Protein AF-A0A9Q1GEH2-F1 (afdb_monomer_lite)

Radius of gyration: 33.5 Å; chains: 1; bounding box: 63×40×90 Å

Foldseek 3Di:
DDPPCPPDDPPVVVVVVVVVVVVVVVVVVVVVVVVPDPDDVVNVVVVVVVVVVVVVVVVVVVQVVCCLAANHPCVVDPDDDDPPPRPHPPSVVVVVVVVCVVVVVVVVVVVCVVVVPDD

Sequence (119 aa):
MRCWTIPRLPHAHRSAVKVIRRMQYFVARRKFQQARKPYDVRDVIEQYSQGHLNMMVRIKELQRRLDHSLGKPGMFLPEKGVDKEYYTIGARLIRLEDKVWTEVPKLVCDCDVIMGTDC

Structure (mmCIF, N/CA/C/O backbone):
data_AF-A0A9Q1GEH2-F1
#
_entry.id   AF-A0A9Q1GEH2-F1
#
loop_
_atom_site.group_PDB
_atom_site.id
_atom_site.type_symbol
_atom_site.label_atom_id
_atom_site.label_alt_id
_atom_site.label_comp_id
_atom_site.label_asym_id
_atom_site.label_entity_id
_atom_site.label_seq_id
_atom_site.pdbx_PDB_ins_code
_atom_site.Cartn_x
_atom_site.Cartn_y
_atom_site.Cartn_z
_atom_site.occupancy
_atom_site.B_iso_or_equiv
_atom_site.auth_seq_id
_atom_site.auth_comp_id
_atom_site.auth_asym_id
_atom_site.auth_atom_id
_atom_site.pdbx_PDB_model_num
ATOM 1 N N . MET A 1 1 ? 34.273 -0.614 -10.937 1.00 41.25 1 MET A N 1
ATOM 2 C CA . MET A 1 1 ? 33.380 -1.476 -11.747 1.00 41.25 1 MET A CA 1
ATOM 3 C C . MET A 1 1 ? 33.744 -2.932 -11.480 1.00 41.25 1 MET A C 1
ATOM 5 O O . MET A 1 1 ? 34.771 -3.384 -11.962 1.00 41.25 1 MET A O 1
ATOM 9 N N . ARG A 1 2 ? 32.998 -3.644 -10.620 1.00 46.44 2 ARG A N 1
ATOM 10 C CA . ARG A 1 2 ? 33.356 -5.022 -10.237 1.00 46.44 2 ARG A CA 1
ATOM 11 C C . ARG A 1 2 ? 33.080 -5.980 -11.396 1.00 46.44 2 ARG A C 1
ATOM 13 O O . ARG A 1 2 ? 31.933 -6.147 -11.811 1.00 46.44 2 ARG A O 1
ATOM 20 N N . CYS A 1 3 ? 34.156 -6.565 -11.911 1.00 42.03 3 CYS A N 1
ATOM 21 C CA . CYS A 1 3 ? 34.157 -7.603 -12.926 1.00 42.03 3 CYS A CA 1
ATOM 22 C C . CYS A 1 3 ? 33.414 -8.835 -12.381 1.00 42.03 3 CYS A C 1
ATOM 24 O O . CYS A 1 3 ? 33.932 -9.569 -11.547 1.00 42.03 3 CYS A O 1
ATOM 26 N N . TRP A 1 4 ? 32.166 -9.036 -12.811 1.00 49.47 4 TRP A N 1
ATOM 27 C CA . TRP A 1 4 ? 31.408 -10.270 -12.574 1.00 49.47 4 TRP A CA 1
ATOM 28 C C . TRP A 1 4 ? 31.826 -11.334 -13.597 1.00 49.47 4 TRP A C 1
ATOM 30 O O . TRP A 1 4 ? 31.000 -11.823 -14.368 1.00 49.47 4 TRP A O 1
ATOM 40 N N . THR A 1 5 ? 33.104 -11.691 -13.656 1.00 54.22 5 THR A N 1
ATOM 41 C CA . THR A 1 5 ? 33.514 -12.925 -14.327 1.00 54.22 5 THR A CA 1
ATOM 42 C C . THR A 1 5 ? 33.401 -14.052 -13.314 1.00 54.22 5 THR A C 1
ATOM 44 O O . THR A 1 5 ? 34.369 -14.423 -12.666 1.00 54.22 5 THR A O 1
ATOM 47 N N . ILE A 1 6 ? 32.188 -14.595 -13.149 1.00 63.25 6 ILE A N 1
ATOM 48 C CA . ILE A 1 6 ? 32.027 -15.874 -12.451 1.00 63.25 6 ILE A CA 1
ATOM 49 C C . ILE A 1 6 ? 32.608 -16.948 -13.387 1.00 63.25 6 ILE A C 1
ATOM 51 O O . ILE A 1 6 ? 31.999 -17.210 -14.432 1.00 63.25 6 ILE A O 1
ATOM 55 N N . PRO A 1 7 ? 33.765 -17.567 -13.081 1.00 61.72 7 PRO A N 1
ATOM 56 C CA . PRO A 1 7 ? 34.511 -18.334 -14.082 1.00 61.72 7 PRO A CA 1
ATOM 57 C C . PRO A 1 7 ? 33.871 -19.686 -14.435 1.00 61.72 7 PRO A C 1
ATOM 59 O O . PRO A 1 7 ? 34.320 -20.351 -15.362 1.00 61.72 7 PRO A O 1
ATOM 62 N N . ARG A 1 8 ? 32.822 -20.115 -13.715 1.00 63.56 8 ARG A N 1
ATOM 63 C CA . ARG A 1 8 ? 32.332 -21.506 -13.732 1.00 63.56 8 ARG A CA 1
ATOM 64 C C . ARG A 1 8 ? 30.823 -21.704 -13.943 1.00 63.56 8 ARG A C 1
ATOM 66 O O . ARG A 1 8 ? 30.325 -22.784 -13.655 1.00 63.56 8 ARG A O 1
ATOM 73 N N . LEU A 1 9 ? 30.067 -20.727 -14.459 1.00 66.62 9 LEU A N 1
ATOM 74 C CA . LEU A 1 9 ? 28.656 -20.988 -14.815 1.00 66.62 9 LEU A CA 1
ATOM 75 C C . LEU A 1 9 ? 28.515 -21.580 -16.232 1.00 66.62 9 LEU A C 1
ATOM 77 O O . LEU A 1 9 ? 29.111 -21.031 -17.162 1.00 66.62 9 LEU A O 1
ATOM 81 N N . PRO A 1 10 ? 27.691 -22.628 -16.440 1.00 77.88 10 PRO A N 1
ATOM 82 C CA . PRO A 1 10 ? 27.396 -23.165 -17.770 1.00 77.88 10 PRO A CA 1
ATOM 83 C C . PRO A 1 10 ? 26.845 -22.091 -18.724 1.00 77.88 10 PRO A C 1
ATOM 85 O O . PRO A 1 10 ? 26.224 -21.113 -18.295 1.00 77.88 10 PRO A O 1
ATOM 88 N N . HIS A 1 11 ? 27.063 -22.261 -20.034 1.00 75.94 11 HIS A N 1
ATOM 89 C CA . HIS A 1 11 ? 26.735 -21.250 -21.054 1.00 75.94 11 HIS A CA 1
ATOM 90 C C . HIS A 1 11 ? 25.261 -20.800 -21.005 1.00 75.94 11 HIS A C 1
ATOM 92 O O . HIS A 1 11 ? 24.985 -19.604 -21.111 1.00 75.94 11 HIS A O 1
ATOM 98 N N . ALA A 1 12 ? 24.341 -21.726 -20.719 1.00 79.50 12 ALA A N 1
ATOM 99 C CA . ALA A 1 12 ? 22.917 -21.443 -20.544 1.00 79.50 12 ALA A CA 1
ATOM 100 C C . ALA A 1 12 ? 22.636 -20.437 -19.411 1.00 79.50 12 ALA A C 1
ATOM 102 O O . ALA A 1 12 ? 21.906 -19.465 -19.605 1.00 79.50 12 ALA A O 1
ATOM 103 N N . HIS A 1 13 ? 23.278 -20.594 -18.249 1.00 82.25 13 HIS A N 1
ATOM 104 C CA . HIS A 1 13 ? 23.070 -19.685 -17.120 1.00 82.25 13 HIS A CA 1
ATOM 105 C C . HIS A 1 13 ? 23.656 -18.295 -17.376 1.00 82.25 13 HIS A C 1
ATOM 107 O O . HIS A 1 13 ? 23.065 -17.291 -16.982 1.00 82.25 13 HIS A O 1
ATOM 113 N N . ARG A 1 14 ? 24.788 -18.200 -18.085 1.00 79.19 14 ARG A N 1
ATOM 114 C CA . ARG A 1 14 ? 25.350 -16.898 -18.484 1.00 79.19 14 ARG A CA 1
ATOM 115 C C . ARG A 1 14 ? 24.410 -16.144 -19.425 1.00 79.19 14 ARG A C 1
ATOM 117 O O . ARG A 1 14 ? 24.263 -14.929 -19.288 1.00 79.19 14 ARG A O 1
ATOM 124 N N . SER A 1 15 ? 23.753 -16.850 -20.341 1.00 83.38 15 SER A N 1
ATOM 125 C CA . SER A 1 15 ? 22.733 -16.273 -21.219 1.00 83.38 15 SER A CA 1
ATOM 126 C C . SER A 1 15 ? 21.490 -15.840 -20.439 1.00 83.38 15 SER A C 1
ATOM 128 O O . SER A 1 15 ? 21.043 -14.706 -20.607 1.00 83.38 15 SER A O 1
ATOM 130 N N . ALA A 1 16 ? 21.006 -16.660 -19.503 1.00 88.25 16 ALA A N 1
ATOM 131 C CA . ALA A 1 16 ? 19.883 -16.303 -18.633 1.00 88.25 16 ALA A CA 1
ATOM 132 C C . ALA A 1 16 ? 20.165 -15.032 -17.808 1.00 88.25 16 ALA A C 1
ATOM 134 O O . ALA A 1 16 ? 19.354 -14.107 -17.784 1.00 88.25 16 ALA A O 1
ATOM 135 N N . VAL A 1 17 ? 21.357 -14.916 -17.211 1.00 88.75 17 VAL A N 1
ATOM 136 C CA . VAL A 1 17 ? 21.760 -13.718 -16.451 1.00 88.75 17 VAL A CA 1
ATOM 137 C C . VAL A 1 17 ? 21.805 -12.470 -17.340 1.00 88.75 17 VAL A C 1
ATOM 139 O O . VAL A 1 17 ? 21.379 -11.396 -16.911 1.00 88.75 17 VAL A O 1
ATOM 142 N N . LYS A 1 18 ? 22.272 -12.579 -18.592 1.00 88.44 18 LYS A N 1
ATOM 143 C CA . LYS A 1 18 ? 22.253 -11.458 -19.551 1.00 88.44 18 LYS A CA 1
ATOM 144 C C . LYS A 1 18 ? 20.827 -11.007 -19.873 1.00 88.44 18 LYS A C 1
ATOM 146 O O . LYS A 1 18 ? 20.583 -9.803 -19.950 1.00 88.44 18 LYS A O 1
ATOM 151 N N . VAL A 1 19 ? 19.898 -11.948 -20.034 1.00 92.75 19 VAL A N 1
ATOM 152 C CA . VAL A 1 19 ? 18.482 -11.651 -20.295 1.00 92.75 19 VAL A CA 1
ATOM 153 C C . VAL A 1 19 ? 17.847 -10.950 -19.094 1.00 92.75 19 VAL A C 1
ATOM 155 O O . VAL A 1 19 ? 17.271 -9.878 -19.265 1.00 92.75 19 VAL A O 1
ATOM 158 N N . ILE A 1 20 ? 18.046 -11.468 -17.877 1.00 92.56 20 ILE A N 1
ATOM 159 C CA . ILE A 1 20 ? 17.525 -10.859 -16.641 1.00 92.56 20 ILE A CA 1
ATOM 160 C C . ILE A 1 20 ? 18.061 -9.432 -16.469 1.00 92.56 20 ILE A C 1
ATOM 162 O O . ILE A 1 20 ? 17.293 -8.506 -16.212 1.00 92.56 20 ILE A O 1
ATOM 166 N N . ARG A 1 21 ? 19.364 -9.215 -16.688 1.00 92.19 21 ARG A N 1
ATOM 167 C CA . ARG A 1 21 ? 19.969 -7.875 -16.607 1.00 92.19 21 ARG A CA 1
ATOM 168 C C . ARG A 1 21 ? 19.4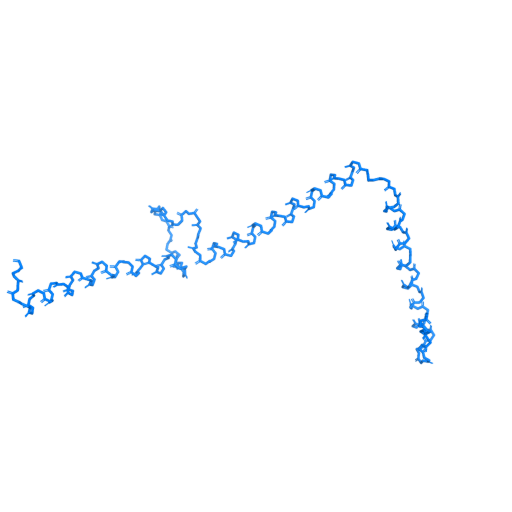19 -6.920 -17.668 1.00 92.19 21 ARG A C 1
ATOM 170 O O . ARG A 1 21 ? 19.186 -5.755 -17.360 1.00 92.19 21 ARG A O 1
ATOM 177 N N . ARG A 1 22 ? 19.169 -7.389 -18.898 1.00 91.25 22 ARG A N 1
ATOM 178 C CA . ARG A 1 22 ? 18.511 -6.580 -19.942 1.00 91.25 22 ARG A CA 1
ATOM 179 C C . ARG A 1 22 ? 17.078 -6.220 -19.554 1.00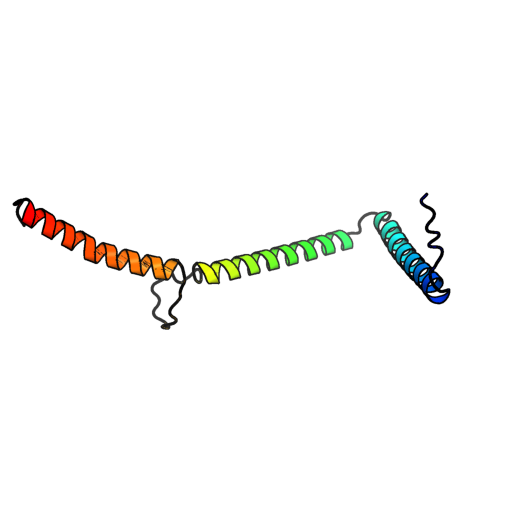 91.25 22 ARG A C 1
ATOM 181 O O . ARG A 1 22 ? 16.698 -5.064 -19.701 1.00 91.25 22 ARG A O 1
ATOM 188 N N . MET A 1 23 ? 16.307 -7.162 -19.014 1.00 93.12 23 MET A N 1
ATOM 189 C CA . MET A 1 23 ? 14.946 -6.904 -18.528 1.00 93.12 23 MET A CA 1
ATOM 190 C C . MET A 1 23 ? 14.943 -5.868 -17.396 1.00 93.12 23 MET A C 1
ATOM 192 O O . MET A 1 23 ? 14.214 -4.881 -17.471 1.00 93.12 23 MET A O 1
ATOM 196 N N . GLN A 1 24 ? 15.819 -6.029 -16.399 1.00 93.31 24 GLN A N 1
ATOM 197 C CA . GLN A 1 24 ? 15.989 -5.064 -15.308 1.00 93.31 24 GLN A CA 1
ATOM 198 C C . GLN A 1 24 ? 16.408 -3.681 -15.824 1.00 93.31 24 GLN A C 1
ATOM 200 O O . GLN A 1 24 ? 15.866 -2.673 -15.374 1.00 93.31 24 GLN A O 1
ATOM 205 N N . TYR A 1 25 ? 17.307 -3.621 -16.811 1.00 93.94 25 TYR A N 1
ATOM 206 C CA . TYR A 1 25 ? 17.694 -2.372 -17.466 1.00 93.94 25 TYR A CA 1
ATOM 207 C C . TYR A 1 25 ? 16.511 -1.698 -18.171 1.00 93.94 25 TYR A C 1
ATOM 209 O O . TYR A 1 25 ? 16.339 -0.490 -18.036 1.00 93.94 25 TYR A O 1
ATOM 217 N N . PHE A 1 26 ? 15.654 -2.444 -18.875 1.00 94.25 26 PHE A N 1
ATOM 218 C CA . PHE A 1 26 ? 14.463 -1.866 -19.504 1.00 94.25 26 PHE A CA 1
ATOM 219 C C . PHE A 1 26 ? 13.448 -1.348 -18.481 1.00 94.25 26 PHE A C 1
ATOM 221 O O . PHE A 1 26 ? 12.871 -0.282 -18.699 1.00 94.25 26 PHE A O 1
ATOM 228 N N . VAL A 1 27 ? 13.262 -2.046 -17.356 1.00 92.75 27 VAL A N 1
ATOM 229 C CA . VAL A 1 27 ? 12.415 -1.571 -16.249 1.00 92.75 27 VAL A CA 1
ATOM 230 C C . VAL A 1 27 ? 12.992 -0.293 -15.644 1.00 92.75 27 VAL A C 1
ATOM 232 O O . VAL A 1 27 ? 12.267 0.689 -15.501 1.00 92.75 27 VAL A O 1
ATOM 235 N N . ALA A 1 28 ? 14.295 -0.266 -15.353 1.00 90.44 28 ALA A N 1
ATOM 236 C CA . ALA A 1 28 ? 14.966 0.927 -14.849 1.00 90.44 28 ALA A CA 1
ATOM 237 C C . ALA A 1 28 ? 14.850 2.085 -15.847 1.00 90.44 28 ALA A C 1
ATOM 239 O O . ALA A 1 28 ? 14.450 3.178 -15.465 1.00 90.44 28 ALA A O 1
ATOM 240 N N . ARG A 1 29 ? 15.095 1.843 -17.141 1.00 91.25 29 ARG A N 1
ATOM 241 C CA . ARG A 1 29 ? 14.972 2.850 -18.204 1.00 91.25 29 ARG A CA 1
ATOM 242 C C . ARG A 1 29 ? 13.562 3.434 -18.285 1.00 91.25 29 ARG A C 1
ATOM 244 O O . ARG A 1 29 ? 13.434 4.647 -18.397 1.00 91.25 29 ARG A O 1
ATOM 251 N N . ARG A 1 30 ? 12.515 2.604 -18.193 1.00 88.38 30 ARG A N 1
ATOM 252 C CA . ARG A 1 30 ? 11.116 3.072 -18.156 1.00 88.38 30 ARG A CA 1
ATOM 253 C C . ARG A 1 30 ? 10.835 3.912 -16.909 1.00 88.38 30 ARG A C 1
ATOM 255 O O . ARG A 1 30 ? 10.274 4.992 -17.044 1.00 88.38 30 ARG A O 1
ATOM 262 N N . LYS A 1 31 ? 11.288 3.473 -15.728 1.00 84.25 31 LYS A N 1
ATOM 263 C CA . LYS A 1 31 ? 11.146 4.228 -14.469 1.00 84.25 31 LYS A CA 1
ATOM 264 C C . LYS A 1 31 ? 11.886 5.570 -14.506 1.00 84.25 31 LYS A C 1
ATOM 266 O O . LYS A 1 31 ? 11.325 6.578 -14.105 1.00 84.25 31 LYS A O 1
ATOM 271 N N . PHE A 1 32 ? 13.099 5.611 -15.060 1.00 85.62 32 PHE A N 1
ATOM 272 C CA . PHE A 1 32 ? 13.853 6.854 -15.261 1.00 85.62 32 PHE A CA 1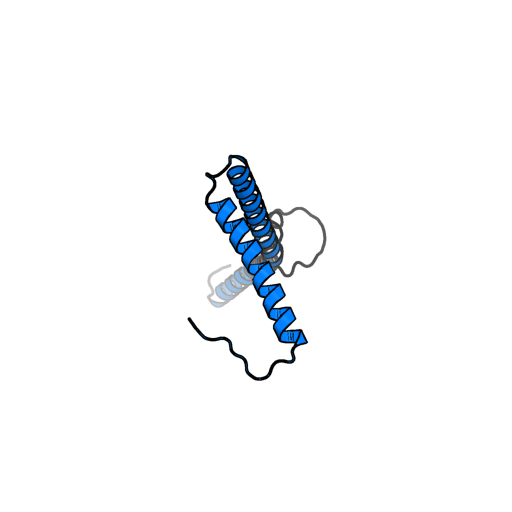
ATOM 273 C C . PHE A 1 32 ? 13.165 7.800 -16.247 1.00 85.62 32 PHE A C 1
ATOM 275 O O . PHE A 1 32 ? 13.162 9.008 -16.040 1.00 85.62 32 PHE A O 1
ATOM 282 N N . GLN A 1 33 ? 12.579 7.272 -17.323 1.00 85.56 33 GLN A N 1
ATOM 283 C CA . GLN A 1 33 ? 11.820 8.083 -18.275 1.00 85.56 33 GLN A CA 1
ATOM 284 C C . GLN A 1 33 ? 10.521 8.624 -17.670 1.00 85.56 33 GLN A C 1
ATOM 286 O O . GLN A 1 33 ? 10.164 9.757 -17.969 1.00 85.56 33 GLN A O 1
ATOM 291 N N . GLN A 1 34 ? 9.836 7.847 -16.826 1.00 80.88 34 GLN A N 1
ATOM 292 C CA . GLN A 1 34 ? 8.657 8.302 -16.083 1.00 80.88 34 GLN A CA 1
ATOM 293 C C . GLN A 1 34 ? 9.030 9.379 -15.058 1.00 80.88 34 GLN A C 1
ATOM 295 O O . GLN A 1 34 ? 8.425 10.438 -15.067 1.00 80.88 34 GLN A O 1
ATOM 300 N N . ALA A 1 35 ? 10.102 9.181 -14.285 1.00 77.56 35 ALA A N 1
ATOM 301 C CA . ALA A 1 35 ? 10.575 10.154 -13.294 1.00 77.56 35 ALA A CA 1
ATOM 302 C C . ALA A 1 35 ? 11.122 11.465 -13.896 1.00 77.56 35 ALA A C 1
ATOM 304 O O . ALA A 1 35 ? 11.248 12.460 -13.192 1.00 77.56 35 ALA A O 1
ATOM 305 N N . ARG A 1 36 ? 11.490 11.474 -15.185 1.00 77.94 36 ARG A N 1
ATOM 306 C CA . ARG A 1 36 ? 11.920 12.688 -15.903 1.00 77.94 36 ARG A CA 1
ATOM 307 C C . ARG A 1 36 ? 10.760 13.520 -16.442 1.00 77.94 36 ARG A C 1
ATOM 309 O O . ARG A 1 36 ? 10.989 14.666 -16.822 1.00 77.94 36 ARG A O 1
ATOM 316 N N . LYS A 1 37 ? 9.560 12.947 -16.557 1.00 77.56 37 LYS A N 1
ATOM 317 C CA . LYS A 1 37 ? 8.370 13.700 -16.958 1.00 77.56 37 LYS A CA 1
ATOM 318 C C . LYS A 1 37 ? 7.866 14.481 -15.736 1.00 77.56 37 LYS A C 1
ATOM 320 O O . LYS A 1 37 ? 7.932 13.939 -14.634 1.00 77.56 37 LYS A O 1
ATOM 325 N N . PRO A 1 38 ? 7.411 15.737 -15.895 1.00 78.25 38 PRO A N 1
ATOM 326 C CA . PRO A 1 38 ? 6.749 16.442 -14.802 1.00 78.25 38 PRO A CA 1
ATOM 327 C C . PRO A 1 38 ? 5.534 15.624 -14.341 1.00 78.25 38 PRO A C 1
ATOM 329 O O . PRO A 1 38 ? 4.859 15.035 -15.187 1.00 78.25 38 PRO A O 1
ATOM 332 N N . TYR A 1 39 ? 5.304 15.567 -13.025 1.00 73.31 39 TYR A N 1
ATOM 333 C CA . TYR A 1 39 ? 4.198 14.817 -12.422 1.00 73.31 39 TYR A CA 1
ATOM 334 C C . TYR A 1 39 ? 2.874 15.180 -13.104 1.00 73.31 39 TYR A C 1
ATOM 336 O O . TYR A 1 39 ? 2.507 16.355 -13.159 1.00 73.31 39 TYR A O 1
ATOM 344 N N . ASP A 1 40 ? 2.177 14.176 -13.633 1.00 79.75 40 ASP A N 1
ATOM 345 C CA . ASP A 1 40 ? 0.841 14.348 -14.197 1.00 79.75 40 ASP A CA 1
ATOM 346 C C . ASP A 1 40 ? -0.181 14.376 -13.044 1.00 79.75 40 ASP A C 1
ATOM 348 O O . ASP A 1 40 ? 0.015 13.746 -12.001 1.00 79.7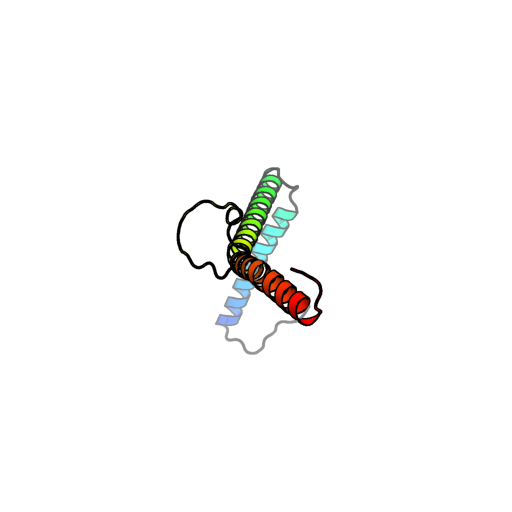5 40 ASP A O 1
ATOM 352 N N . VAL A 1 41 ? -1.315 15.059 -13.222 1.00 73.75 41 VAL A N 1
ATOM 353 C CA . VAL A 1 41 ? -2.446 15.037 -12.270 1.00 73.75 41 VAL A CA 1
ATOM 354 C C . VAL A 1 41 ? -2.864 13.590 -11.970 1.00 73.75 41 VAL A C 1
ATOM 356 O O . VAL A 1 41 ? -3.289 13.264 -10.862 1.00 73.75 41 VAL A O 1
ATOM 359 N N . ARG A 1 42 ? -2.664 12.693 -12.939 1.00 81.38 42 ARG A N 1
ATOM 360 C CA . ARG A 1 42 ? -2.848 11.249 -12.791 1.00 81.38 42 ARG A CA 1
ATOM 361 C C . ARG A 1 42 ? -1.939 10.617 -11.730 1.00 81.38 42 ARG A C 1
ATOM 363 O O . ARG A 1 42 ? -2.436 9.811 -10.950 1.00 81.38 42 ARG A O 1
ATOM 370 N N . ASP A 1 43 ? -0.667 11.005 -11.657 1.00 82.06 43 ASP A N 1
ATOM 371 C CA . ASP A 1 43 ? 0.287 10.486 -10.665 1.00 82.06 43 ASP A CA 1
ATOM 372 C C . ASP A 1 43 ? -0.106 10.934 -9.247 1.00 82.06 43 ASP A C 1
ATOM 374 O O . ASP A 1 43 ? -0.032 10.158 -8.294 1.00 82.06 43 ASP A O 1
ATOM 378 N N . VAL A 1 44 ? -0.603 12.171 -9.119 1.00 83.12 44 VAL A N 1
ATOM 379 C CA . VAL A 1 44 ? -1.100 12.736 -7.852 1.00 83.12 44 VAL A CA 1
ATOM 380 C C . VAL A 1 44 ? -2.345 11.992 -7.364 1.00 83.12 44 VAL A C 1
ATOM 382 O O . VAL A 1 44 ? -2.430 11.616 -6.192 1.00 83.12 44 VAL A O 1
ATOM 385 N N . ILE A 1 45 ? -3.302 11.738 -8.262 1.00 81.69 45 ILE A N 1
ATOM 386 C CA . ILE A 1 45 ? -4.522 10.984 -7.940 1.00 81.69 45 ILE A CA 1
ATOM 387 C C . ILE A 1 45 ? -4.173 9.539 -7.562 1.00 81.69 45 ILE A C 1
ATOM 389 O O . ILE A 1 45 ? -4.686 9.010 -6.573 1.00 81.69 45 ILE A O 1
ATOM 393 N N . GLU A 1 46 ? -3.275 8.901 -8.311 1.00 83.94 46 GLU A N 1
ATOM 394 C CA . GLU A 1 46 ? -2.882 7.517 -8.068 1.00 83.94 46 GLU A CA 1
ATOM 395 C C . GLU A 1 46 ? -2.150 7.367 -6.723 1.00 83.94 46 GLU A C 1
ATOM 397 O O . GLU A 1 46 ? -2.499 6.489 -5.929 1.00 83.94 46 GLU A O 1
ATOM 402 N N . GLN A 1 47 ? -1.234 8.282 -6.394 1.00 85.50 47 GLN A N 1
ATOM 403 C CA . GLN A 1 47 ? -0.533 8.306 -5.109 1.00 85.50 47 GLN A CA 1
ATOM 404 C C . GLN A 1 47 ? -1.492 8.483 -3.924 1.00 85.50 47 GLN A C 1
ATOM 406 O O . GLN A 1 47 ? -1.368 7.783 -2.913 1.00 85.50 47 GLN A O 1
ATOM 411 N N . TYR A 1 48 ? -2.471 9.383 -4.045 1.00 84.44 48 TYR A N 1
ATOM 412 C CA . TYR A 1 48 ? -3.481 9.579 -3.007 1.0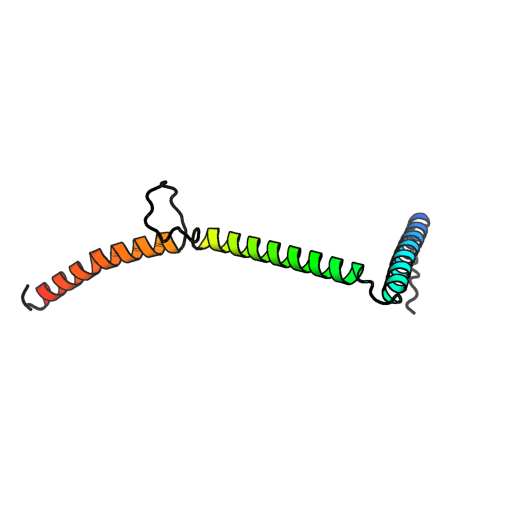0 84.44 48 TYR A CA 1
ATOM 413 C C . TYR A 1 48 ? -4.352 8.329 -2.825 1.00 84.44 48 TYR A C 1
ATOM 415 O O . TYR A 1 48 ? -4.572 7.889 -1.695 1.00 84.44 48 TYR A O 1
ATOM 423 N N . SER A 1 49 ? -4.789 7.701 -3.924 1.00 81.56 49 SER A N 1
ATOM 424 C CA . SER A 1 49 ? -5.628 6.495 -3.874 1.00 81.56 49 SER A CA 1
ATOM 425 C C . SER A 1 49 ? -4.925 5.313 -3.185 1.00 81.56 49 SER A C 1
ATOM 427 O O . SER A 1 49 ? -5.519 4.636 -2.342 1.00 81.56 49 SER A O 1
ATOM 429 N N . GLN A 1 50 ? -3.630 5.117 -3.460 1.00 82.62 50 GLN A N 1
ATOM 430 C CA . GLN A 1 50 ? -2.802 4.094 -2.818 1.00 82.62 50 GLN A CA 1
ATOM 431 C C . GLN A 1 50 ? -2.556 4.406 -1.336 1.00 82.62 50 GLN A C 1
ATOM 433 O O . GLN A 1 50 ? -2.662 3.516 -0.488 1.00 82.62 50 GLN A O 1
ATOM 438 N N . GLY A 1 51 ? -2.274 5.671 -1.004 1.00 91.00 51 GLY A N 1
ATOM 439 C CA . GLY A 1 51 ? -2.101 6.118 0.378 1.00 91.00 51 GLY A CA 1
ATOM 440 C C . GLY A 1 51 ? -3.359 5.902 1.219 1.00 91.00 51 GLY A C 1
ATOM 441 O O . GLY A 1 51 ? -3.280 5.357 2.322 1.00 91.00 51 GLY A O 1
ATOM 442 N N . HIS A 1 52 ? -4.526 6.246 0.674 1.00 91.25 52 HIS A N 1
ATOM 443 C CA . HIS A 1 52 ? -5.815 6.055 1.332 1.00 91.25 52 HIS A CA 1
ATOM 444 C C . HIS A 1 52 ? -6.116 4.571 1.597 1.00 91.25 52 HIS A C 1
ATOM 446 O O . HIS A 1 52 ? -6.453 4.199 2.722 1.00 91.25 52 HIS A O 1
ATOM 452 N N . LEU A 1 53 ? -5.925 3.699 0.598 1.00 88.94 53 LEU A N 1
ATOM 453 C CA . LEU A 1 53 ? -6.105 2.251 0.759 1.00 88.94 53 LEU A CA 1
ATOM 454 C C . LEU A 1 53 ? -5.165 1.665 1.822 1.00 88.94 53 LEU A C 1
ATOM 456 O O . LEU A 1 53 ? -5.609 0.904 2.682 1.00 88.94 53 LEU A O 1
ATOM 460 N N . ASN A 1 54 ? -3.886 2.050 1.812 1.00 90.25 54 ASN A N 1
ATOM 461 C CA . ASN A 1 54 ? -2.912 1.594 2.805 1.00 90.25 54 ASN A CA 1
ATOM 462 C C . ASN A 1 54 ? -3.301 2.027 4.227 1.00 90.25 54 ASN A C 1
ATOM 464 O O . ASN A 1 54 ? -3.236 1.229 5.163 1.00 90.25 54 ASN A O 1
ATOM 468 N N . MET A 1 55 ? -3.755 3.273 4.396 1.00 85.62 55 MET A N 1
ATOM 469 C CA . MET A 1 55 ? -4.261 3.744 5.686 1.00 85.62 55 MET A CA 1
ATOM 470 C C . MET A 1 55 ? -5.495 2.954 6.132 1.00 85.62 55 MET A C 1
ATOM 472 O O . MET A 1 55 ? -5.539 2.501 7.273 1.00 85.62 55 MET A O 1
ATOM 476 N N . MET A 1 56 ? -6.451 2.694 5.238 1.00 89.69 56 MET A N 1
ATOM 477 C CA . MET A 1 56 ? -7.660 1.934 5.566 1.00 89.69 56 MET A CA 1
ATOM 478 C C . MET A 1 56 ? -7.361 0.487 5.990 1.00 89.69 56 MET A C 1
ATOM 480 O O . MET A 1 56 ? -7.954 -0.006 6.948 1.00 89.69 56 MET A O 1
ATOM 484 N N . VAL A 1 57 ? -6.429 -0.200 5.321 1.00 89.19 57 VAL A N 1
ATOM 485 C CA . VAL A 1 57 ? -6.017 -1.567 5.698 1.00 89.19 57 VAL A CA 1
ATOM 486 C C . VAL A 1 57 ? -5.344 -1.580 7.069 1.00 89.19 57 VAL A C 1
ATOM 488 O O . VAL A 1 57 ? -5.659 -2.433 7.898 1.00 89.19 57 VAL A O 1
ATOM 491 N N . ARG A 1 58 ? -4.467 -0.608 7.346 1.00 87.31 58 ARG A N 1
ATOM 492 C CA . ARG A 1 58 ? -3.830 -0.465 8.663 1.00 87.31 58 ARG A CA 1
ATOM 493 C C . ARG A 1 58 ? -4.854 -0.205 9.766 1.00 87.31 58 ARG A C 1
ATOM 495 O O . ARG A 1 58 ? -4.759 -0.825 10.820 1.00 87.31 58 ARG A O 1
ATOM 502 N N . ILE A 1 59 ? -5.847 0.651 9.514 1.00 87.06 59 ILE A N 1
ATOM 503 C CA . ILE A 1 59 ? -6.949 0.914 10.451 1.00 87.06 59 ILE A CA 1
ATOM 504 C C . ILE A 1 59 ? -7.752 -0.367 10.710 1.00 87.06 59 ILE A C 1
ATOM 506 O O . ILE A 1 59 ? -7.981 -0.706 11.866 1.00 87.06 59 ILE A O 1
ATOM 510 N N . LYS A 1 60 ? -8.115 -1.133 9.672 1.00 87.69 60 LYS A N 1
ATOM 511 C CA . LYS A 1 60 ? -8.848 -2.403 9.835 1.00 87.69 60 LYS A CA 1
ATOM 512 C C . LYS A 1 60 ? -8.055 -3.457 10.608 1.00 87.69 60 LYS A C 1
ATOM 514 O O . LYS A 1 60 ? -8.636 -4.178 11.411 1.00 87.69 60 LYS A O 1
ATOM 519 N N . GLU A 1 61 ? -6.745 -3.547 10.399 1.00 87.69 61 GLU A N 1
ATOM 520 C CA . GLU A 1 61 ? -5.902 -4.483 11.152 1.00 87.69 61 GLU A CA 1
ATOM 521 C C . GLU A 1 61 ? -5.771 -4.076 12.626 1.00 87.69 61 GLU A C 1
ATOM 523 O O . GLU A 1 61 ? -5.830 -4.934 13.507 1.00 87.69 61 GLU A O 1
ATOM 528 N N . LEU A 1 62 ? -5.642 -2.777 12.912 1.00 83.62 62 LEU A N 1
ATOM 529 C CA . LEU A 1 62 ? -5.666 -2.269 14.286 1.00 83.62 62 LEU A CA 1
ATOM 530 C C . LEU A 1 62 ? -7.018 -2.534 14.953 1.00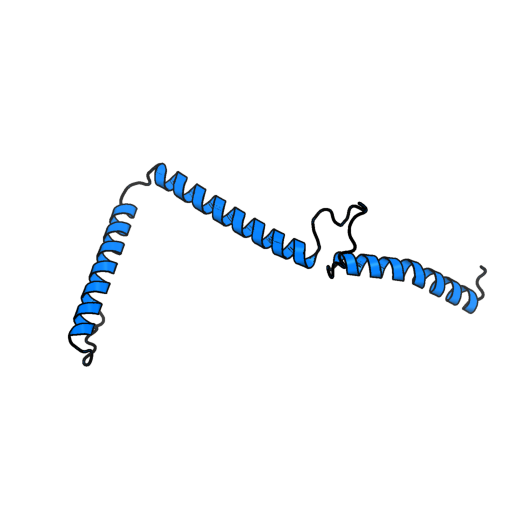 83.62 62 LEU A C 1
ATOM 532 O O . LEU A 1 62 ? -7.039 -3.055 16.066 1.00 83.62 62 LEU A O 1
ATOM 536 N N . GLN A 1 63 ? -8.124 -2.270 14.252 1.00 81.06 63 GLN A N 1
ATOM 537 C CA . GLN A 1 63 ? -9.477 -2.581 14.714 1.00 81.06 63 GLN A CA 1
ATOM 538 C C . GLN A 1 63 ? -9.615 -4.075 15.038 1.00 81.06 63 GLN A C 1
ATOM 540 O O . GLN A 1 63 ? -10.037 -4.429 16.129 1.00 81.06 63 GLN A O 1
ATOM 545 N N . ARG A 1 64 ? -9.158 -4.963 14.144 1.00 78.94 64 ARG A N 1
ATOM 546 C CA . ARG A 1 64 ? -9.209 -6.420 14.338 1.00 78.94 64 ARG A CA 1
ATOM 547 C C . ARG A 1 64 ? -8.415 -6.877 15.565 1.00 78.94 64 ARG A C 1
ATOM 549 O O . ARG A 1 64 ? -8.858 -7.768 16.287 1.00 78.94 64 ARG A O 1
ATOM 556 N N . ARG A 1 65 ? -7.228 -6.305 15.796 1.00 78.69 65 ARG A N 1
ATOM 557 C CA . ARG A 1 65 ? -6.414 -6.601 16.990 1.00 78.69 65 ARG A CA 1
ATOM 558 C C . ARG A 1 65 ? -7.100 -6.112 18.262 1.00 78.69 65 ARG A C 1
ATOM 560 O O . ARG A 1 65 ? -7.138 -6.846 19.244 1.00 78.69 65 ARG A O 1
ATOM 567 N N . LEU A 1 66 ? -7.673 -4.912 18.224 1.00 73.88 66 LEU A N 1
ATOM 568 C CA . LEU A 1 66 ? -8.422 -4.329 19.333 1.00 73.88 66 LEU A CA 1
ATOM 569 C C . LEU A 1 66 ? -9.665 -5.165 19.673 1.00 73.88 66 LEU A C 1
ATOM 571 O O . LEU A 1 66 ? -9.850 -5.530 20.830 1.00 73.88 66 LEU A O 1
ATOM 575 N N . ASP A 1 67 ? -10.458 -5.538 18.667 1.00 70.25 67 ASP A N 1
ATOM 576 C CA . ASP A 1 67 ? -11.666 -6.355 18.820 1.00 70.25 67 ASP A CA 1
ATOM 577 C C . ASP A 1 67 ? -11.350 -7.720 19.446 1.00 70.25 67 ASP A C 1
ATOM 579 O O . ASP A 1 67 ? -12.145 -8.257 20.216 1.00 70.25 67 ASP A O 1
ATOM 583 N N . HIS A 1 68 ? -10.175 -8.279 19.144 1.00 69.75 68 HIS A N 1
ATOM 584 C CA . HIS A 1 68 ? -9.721 -9.537 19.727 1.00 69.75 68 HIS A CA 1
ATOM 585 C C . HIS A 1 68 ? -9.269 -9.391 21.190 1.00 69.75 68 HIS A C 1
ATOM 587 O O . HIS A 1 68 ? -9.547 -10.269 22.003 1.00 69.75 68 HIS A O 1
ATOM 593 N N . SER A 1 69 ? -8.582 -8.300 21.541 1.00 66.88 69 SER A N 1
ATOM 594 C CA . SER A 1 69 ? -8.024 -8.102 22.887 1.00 66.88 69 SER A CA 1
ATOM 595 C C . SER A 1 69 ? -9.012 -7.493 23.887 1.00 66.88 69 SER A C 1
ATOM 597 O O . SER A 1 69 ? -9.047 -7.901 25.050 1.00 66.88 69 SER A O 1
ATOM 599 N N . LEU A 1 70 ? -9.812 -6.518 23.455 1.00 62.94 70 LEU A N 1
ATOM 600 C CA . LEU A 1 70 ? -10.707 -5.735 24.312 1.00 62.94 70 LEU A CA 1
ATOM 601 C C . LEU A 1 70 ? -12.187 -6.096 24.118 1.00 62.94 70 LEU A C 1
ATOM 603 O O . LEU A 1 70 ? -12.973 -5.928 25.047 1.00 62.94 70 LEU A O 1
ATOM 607 N N . GLY A 1 71 ? -12.556 -6.677 22.972 1.00 62.00 71 GLY A N 1
ATOM 608 C CA . GLY A 1 71 ? -13.952 -6.844 22.561 1.00 62.00 71 GLY A CA 1
ATOM 609 C C . GLY A 1 71 ? -14.444 -5.643 21.747 1.00 62.00 71 GLY A C 1
ATOM 610 O O . GLY A 1 71 ? -13.815 -4.586 21.742 1.00 62.00 71 GLY A O 1
ATOM 611 N N . LYS A 1 72 ? -15.553 -5.814 21.016 1.00 61.19 72 LYS A N 1
ATOM 612 C CA . LYS A 1 72 ? -16.092 -4.779 20.114 1.00 61.19 72 LYS A CA 1
ATOM 613 C C . LYS A 1 72 ? -16.363 -3.466 20.874 1.00 61.19 72 LYS A C 1
ATOM 615 O O . LYS A 1 72 ? -16.902 -3.541 21.982 1.00 61.19 72 LYS A O 1
ATOM 620 N N . PRO A 1 73 ? -16.096 -2.279 20.292 1.00 50.62 73 PRO A N 1
ATOM 621 C CA . PRO A 1 73 ? -16.550 -1.001 20.844 1.00 50.62 73 PRO A CA 1
ATOM 622 C C . PRO A 1 73 ? -18.085 -0.978 20.804 1.00 50.62 73 PRO A C 1
ATOM 624 O O . PRO A 1 73 ? -18.694 -0.764 19.762 1.00 50.62 73 PRO A O 1
ATOM 627 N N . GLY A 1 74 ? -18.701 -1.343 21.924 1.00 51.97 74 GLY A N 1
ATOM 628 C CA . GLY A 1 74 ? -20.121 -1.689 22.023 1.00 51.97 74 GLY A CA 1
ATOM 629 C C . GLY A 1 74 ? -20.394 -2.782 23.060 1.00 51.97 74 GLY A C 1
ATOM 630 O O . GLY A 1 74 ? -21.475 -2.822 23.624 1.00 51.97 74 GLY A O 1
ATOM 631 N N . MET A 1 75 ? -19.388 -3.597 23.401 1.00 51.00 75 MET A N 1
ATOM 632 C CA . MET A 1 75 ? -19.451 -4.580 24.495 1.00 51.00 75 MET A CA 1
ATOM 633 C C . MET A 1 75 ? -19.533 -3.948 25.894 1.00 51.00 75 MET A C 1
ATOM 635 O O . MET A 1 75 ? -19.754 -4.660 26.866 1.00 51.00 75 MET A O 1
ATOM 639 N N . PHE A 1 76 ? -19.322 -2.633 26.005 1.00 48.22 76 PHE A N 1
ATOM 640 C CA . PHE A 1 76 ? -19.479 -1.880 27.254 1.00 48.22 76 PHE A CA 1
ATOM 641 C C . PHE A 1 76 ? -20.910 -1.345 27.443 1.00 48.22 76 PHE A C 1
ATOM 643 O O . PHE A 1 76 ? -21.217 -0.747 28.469 1.00 48.22 76 PHE A O 1
ATOM 650 N N . LEU A 1 77 ? -21.792 -1.542 26.455 1.00 45.88 77 LEU A N 1
ATOM 651 C CA . LEU A 1 77 ? -23.226 -1.318 26.615 1.00 45.88 77 LEU A CA 1
ATOM 652 C C . LEU A 1 77 ? -23.874 -2.630 27.081 1.00 45.88 77 LEU A C 1
ATOM 654 O O . LEU A 1 77 ? -23.606 -3.676 26.484 1.00 45.88 77 LEU A O 1
ATOM 658 N N . PRO A 1 78 ? -24.729 -2.600 28.116 1.00 42.56 78 PRO A N 1
ATOM 659 C CA . PRO A 1 78 ? -25.403 -3.781 28.631 1.00 42.56 78 PRO A CA 1
ATOM 660 C C . PRO A 1 78 ? -26.588 -4.125 27.720 1.00 42.56 78 PRO A C 1
ATOM 662 O O . PRO A 1 78 ? -27.742 -3.993 28.110 1.00 42.56 78 PRO A O 1
ATOM 665 N N . GLU A 1 79 ? -26.327 -4.528 26.479 1.00 41.31 79 GLU A N 1
ATOM 666 C CA . GLU A 1 79 ? -27.364 -5.062 25.595 1.00 41.31 79 GLU A CA 1
ATOM 667 C C . GLU A 1 79 ? -27.301 -6.589 25.614 1.00 41.31 79 GLU A C 1
ATOM 669 O O . GLU A 1 79 ? -26.301 -7.220 25.266 1.00 41.31 79 GLU A O 1
ATOM 674 N N . LYS A 1 80 ? -28.404 -7.164 26.096 1.00 47.16 80 LYS A N 1
ATOM 675 C CA . LYS A 1 80 ? -28.664 -8.594 26.236 1.00 47.16 80 LYS A CA 1
ATOM 676 C C . LYS A 1 80 ? -28.441 -9.302 24.901 1.00 47.16 80 LYS A C 1
ATOM 678 O O . LYS A 1 80 ? -29.230 -9.135 23.977 1.00 47.16 80 LYS A O 1
ATOM 683 N N . GLY A 1 81 ? -27.439 -10.170 24.816 1.00 50.47 81 GLY A N 1
ATOM 684 C CA . GLY A 1 81 ? -27.359 -11.066 23.673 1.00 50.47 81 GLY A CA 1
ATOM 685 C C . GLY A 1 81 ? -26.051 -11.820 23.525 1.00 50.47 81 GLY A C 1
ATOM 686 O O . GLY A 1 81 ? -25.070 -11.280 23.027 1.00 50.47 81 GLY A O 1
ATOM 687 N N . VAL A 1 82 ? -26.154 -13.123 23.779 1.00 43.41 82 VAL A N 1
ATOM 688 C CA . VAL A 1 82 ? -25.264 -14.206 23.346 1.00 43.41 82 VAL A CA 1
ATOM 689 C C . VAL A 1 82 ? -24.088 -14.481 24.280 1.00 43.41 82 VAL A C 1
ATOM 691 O O . VAL A 1 82 ? -23.080 -13.776 24.286 1.00 43.41 82 VAL A O 1
ATOM 694 N N . ASP A 1 83 ? -24.217 -15.610 24.979 1.00 42.06 83 ASP A N 1
ATOM 695 C CA . ASP A 1 83 ? -23.220 -16.331 25.773 1.00 42.06 83 ASP A CA 1
ATOM 696 C C . ASP A 1 83 ? -22.042 -16.802 24.911 1.00 42.06 83 ASP A C 1
ATOM 698 O O . ASP A 1 83 ? -21.773 -17.989 24.729 1.00 42.06 83 ASP A O 1
ATOM 702 N N . LYS A 1 84 ? -21.321 -15.858 24.316 1.00 46.69 84 LYS A N 1
ATOM 703 C CA . LYS A 1 84 ? -19.983 -16.110 23.816 1.00 46.69 84 LYS A CA 1
ATOM 704 C C . LYS A 1 84 ? -19.070 -15.692 24.944 1.00 46.69 84 LYS A C 1
ATOM 706 O O . LYS A 1 84 ? -18.916 -14.502 25.191 1.00 46.69 84 LYS A O 1
ATOM 711 N N . GLU A 1 85 ? -18.525 -16.664 25.664 1.00 51.31 85 GLU A N 1
ATOM 712 C CA . GLU A 1 85 ? -17.525 -16.421 26.696 1.00 51.31 85 GLU A CA 1
ATOM 713 C C . GLU A 1 85 ? -16.328 -15.697 26.053 1.00 51.31 85 GLU A C 1
ATOM 715 O O . GLU A 1 85 ? -15.423 -16.297 25.475 1.00 51.31 85 GLU A O 1
ATOM 720 N N . TYR A 1 86 ? -16.369 -14.365 26.041 1.00 52.16 86 TYR A N 1
ATOM 721 C CA . TYR A 1 86 ? -15.295 -13.548 25.514 1.00 52.16 86 TYR A CA 1
ATOM 722 C C . TYR A 1 86 ? -14.151 -13.631 26.529 1.00 52.16 86 TYR A C 1
ATOM 724 O O . TYR A 1 86 ? -14.241 -13.099 27.633 1.00 52.16 86 TYR A O 1
ATOM 732 N N . TYR A 1 87 ? -13.040 -14.274 26.161 1.00 58.88 87 TYR A N 1
ATOM 733 C CA . TYR A 1 87 ? -11.781 -14.243 26.924 1.00 58.88 87 TYR A CA 1
ATOM 734 C C . TYR A 1 87 ? -11.059 -12.881 26.808 1.00 58.88 87 TYR A C 1
ATOM 736 O O . TYR A 1 87 ? -9.834 -12.805 26.906 1.00 58.88 87 TYR A O 1
ATOM 744 N N . THR A 1 88 ? -11.799 -11.795 26.559 1.00 70.00 88 THR A N 1
ATOM 745 C CA . THR A 1 88 ? -11.245 -10.447 26.406 1.00 70.00 88 THR A CA 1
ATOM 746 C C . THR A 1 88 ? -10.851 -9.876 27.763 1.00 70.00 88 THR A C 1
ATOM 748 O O . THR A 1 88 ? -11.356 -10.282 28.814 1.00 70.00 88 THR A O 1
ATOM 751 N N . ILE A 1 89 ? -9.939 -8.903 27.749 1.00 74.06 89 ILE A N 1
ATOM 752 C CA . ILE A 1 89 ? -9.490 -8.222 28.969 1.00 74.06 89 ILE A CA 1
ATOM 753 C C . ILE A 1 89 ? -10.678 -7.550 29.681 1.00 74.06 89 ILE A C 1
ATOM 755 O O . ILE A 1 89 ? -10.772 -7.642 30.901 1.00 74.06 89 ILE A O 1
ATOM 759 N N . GLY A 1 90 ? -11.631 -6.974 28.935 1.00 74.19 90 GLY A N 1
ATOM 760 C CA . GLY A 1 90 ? -12.831 -6.342 29.500 1.00 74.19 90 GLY A CA 1
ATOM 761 C C . GLY A 1 90 ? -13.735 -7.315 30.264 1.00 74.19 90 GLY A C 1
ATOM 762 O O . GLY A 1 90 ? -14.089 -7.060 31.410 1.00 74.19 90 GLY A O 1
ATOM 763 N N . ALA A 1 91 ? -14.033 -8.485 29.692 1.00 71.81 91 ALA A N 1
ATOM 764 C CA . ALA A 1 91 ? -14.838 -9.505 30.370 1.00 71.81 91 ALA A CA 1
ATOM 765 C C . ALA A 1 91 ? -14.133 -10.106 31.600 1.00 71.81 91 ALA A C 1
ATOM 767 O O . ALA A 1 91 ? -14.780 -10.619 32.512 1.00 71.81 91 ALA A O 1
ATOM 768 N N . ARG A 1 92 ? -12.795 -10.095 31.629 1.00 76.81 92 ARG A N 1
ATOM 769 C CA . ARG A 1 92 ? -12.020 -10.473 32.820 1.00 76.81 92 ARG A CA 1
ATOM 770 C C . ARG A 1 92 ? -12.056 -9.381 33.890 1.00 76.81 92 ARG A C 1
ATOM 772 O O . ARG A 1 92 ? -12.127 -9.728 35.061 1.00 76.81 92 ARG A O 1
ATOM 779 N N . LEU A 1 93 ? -12.026 -8.107 33.497 1.00 76.94 93 LEU A N 1
ATOM 780 C CA . LEU A 1 93 ? -12.075 -6.967 34.412 1.00 76.94 93 LEU A CA 1
ATOM 781 C C . LEU A 1 93 ? -13.427 -6.866 35.127 1.00 76.94 93 LEU A C 1
ATOM 783 O O . LEU A 1 93 ? -13.434 -6.797 36.346 1.00 76.94 93 LEU A O 1
ATOM 787 N N . ILE A 1 94 ? -14.544 -6.992 34.404 1.00 79.38 94 ILE A N 1
ATOM 788 C CA . ILE A 1 94 ? -15.896 -6.980 35.000 1.00 79.38 94 ILE A CA 1
ATOM 789 C C . ILE A 1 94 ? -16.039 -8.097 36.046 1.00 79.38 94 ILE A C 1
ATOM 791 O O . ILE A 1 94 ? -16.454 -7.863 37.174 1.00 79.38 94 ILE A O 1
ATOM 795 N N . ARG A 1 95 ? -15.583 -9.315 35.714 1.00 82.62 95 ARG A N 1
ATOM 796 C CA . ARG A 1 95 ? -15.575 -10.451 36.654 1.00 82.62 95 ARG A CA 1
ATOM 797 C C . ARG A 1 95 ? -14.701 -10.212 37.889 1.00 82.62 95 ARG A C 1
ATOM 799 O O . ARG A 1 95 ? -14.955 -10.811 38.931 1.00 82.62 95 ARG A O 1
ATOM 806 N N . LEU A 1 96 ? -13.636 -9.419 37.765 1.00 80.38 96 LEU A N 1
ATOM 807 C CA . LEU A 1 96 ? -12.798 -9.030 38.899 1.00 80.38 96 LEU A CA 1
ATOM 808 C C . LEU A 1 96 ? -13.485 -7.952 39.741 1.00 80.38 96 LEU A C 1
ATOM 810 O O . LEU A 1 96 ? -13.492 -8.081 40.959 1.00 80.38 96 LEU A O 1
ATOM 814 N N . GLU A 1 97 ? -14.096 -6.945 39.115 1.00 84.44 97 GLU A N 1
ATOM 815 C CA . GLU A 1 97 ? -14.850 -5.891 39.805 1.00 84.44 97 GLU A CA 1
ATOM 816 C C . GLU A 1 97 ? -15.998 -6.477 40.637 1.00 84.44 97 GLU A C 1
ATOM 818 O O . GLU A 1 97 ? -16.088 -6.175 41.825 1.00 84.44 97 GLU A O 1
ATOM 823 N N . ASP A 1 98 ? -16.800 -7.390 40.079 1.00 85.94 98 ASP A N 1
ATOM 824 C CA . ASP A 1 98 ? -17.901 -8.050 40.803 1.00 85.94 98 ASP A CA 1
ATOM 825 C C . ASP A 1 98 ? -17.413 -8.822 42.041 1.00 85.94 98 ASP A C 1
ATOM 827 O O . ASP A 1 98 ? -18.039 -8.794 43.107 1.00 85.94 98 ASP A O 1
ATOM 831 N N . LYS A 1 99 ? -16.265 -9.502 41.926 1.00 86.38 99 LYS A N 1
ATOM 832 C CA . LYS A 1 99 ? -15.645 -10.202 43.060 1.00 86.38 99 LYS A CA 1
ATOM 833 C C . LYS A 1 99 ? -15.168 -9.225 44.125 1.00 86.38 99 LYS A C 1
ATOM 835 O O . LYS A 1 99 ? -15.443 -9.449 45.298 1.00 86.38 99 LYS A O 1
ATOM 840 N N . VAL A 1 100 ? -14.522 -8.127 43.734 1.00 87.00 100 VAL A N 1
ATOM 841 C CA . VAL A 1 100 ? -14.057 -7.084 44.664 1.00 87.00 100 VAL A CA 1
ATOM 842 C C . VAL A 1 100 ? -15.237 -6.460 45.413 1.00 87.00 100 VAL A C 1
ATOM 844 O O . VAL A 1 100 ? -15.197 -6.386 46.638 1.00 87.00 100 VAL A O 1
ATOM 847 N N . TRP A 1 101 ? -16.321 -6.100 44.718 1.00 85.50 101 TRP A N 1
ATOM 848 C CA . TRP A 1 101 ? -17.539 -5.572 45.349 1.00 85.50 101 TRP A CA 1
ATOM 849 C C . TRP A 1 101 ? -18.190 -6.549 46.331 1.00 85.50 101 TRP A C 1
ATOM 851 O O . TRP A 1 101 ? -18.856 -6.120 47.267 1.00 85.50 101 TRP A O 1
ATOM 861 N N . THR A 1 102 ? -17.993 -7.854 46.144 1.00 84.56 102 THR A N 1
ATOM 862 C CA . THR A 1 102 ? -18.565 -8.889 47.014 1.00 84.56 102 THR A CA 1
ATOM 863 C C . THR A 1 102 ? -17.656 -9.244 48.193 1.00 84.56 102 THR A C 1
ATOM 865 O O . THR A 1 102 ? -18.145 -9.564 49.276 1.00 84.56 102 THR A O 1
ATOM 868 N N . GLU A 1 103 ? -16.341 -9.252 47.986 1.00 86.00 103 GLU A N 1
ATOM 869 C CA . GLU A 1 103 ? -15.358 -9.707 48.974 1.00 86.00 103 GLU A CA 1
ATOM 870 C C . GLU A 1 103 ? -14.892 -8.577 49.900 1.00 86.00 103 GLU A C 1
ATOM 872 O O . GLU A 1 103 ? -14.699 -8.818 51.089 1.00 86.00 103 GLU A O 1
ATOM 877 N N . VAL A 1 104 ? -14.778 -7.338 49.405 1.00 85.94 104 VAL A N 1
ATOM 878 C CA . VAL A 1 104 ? -14.325 -6.195 50.217 1.00 85.94 104 VAL A CA 1
ATOM 879 C C . VAL A 1 104 ? -15.281 -5.888 51.377 1.00 85.94 104 VAL A C 1
ATOM 881 O O . VAL A 1 104 ? -14.790 -5.782 52.497 1.00 85.94 104 VAL A O 1
ATOM 884 N N . PRO A 1 105 ? -16.616 -5.814 51.200 1.00 85.50 105 PRO A N 1
ATOM 885 C CA . PRO A 1 105 ? -17.517 -5.550 52.323 1.00 85.50 105 PRO A CA 1
ATOM 886 C C . PRO A 1 105 ? -17.501 -6.657 53.378 1.00 85.50 105 PRO A C 1
ATOM 888 O O . PRO A 1 105 ? -17.610 -6.366 54.560 1.00 85.50 105 PRO A O 1
ATOM 891 N N . LYS A 1 106 ? -17.319 -7.921 52.968 1.00 83.31 106 LYS A N 1
ATOM 892 C CA . LYS A 1 106 ? -17.211 -9.052 53.904 1.00 83.31 106 LYS A CA 1
ATOM 893 C C . LYS A 1 106 ? -15.968 -8.933 54.774 1.00 83.31 106 LYS A C 1
ATOM 895 O O . LYS A 1 106 ? -16.069 -9.061 55.982 1.00 83.31 106 LYS A O 1
ATOM 900 N N . LEU A 1 107 ? -14.827 -8.614 54.161 1.00 83.31 107 LEU A N 1
ATOM 901 C CA . LEU A 1 107 ? -13.577 -8.381 54.884 1.00 83.31 107 LEU A CA 1
ATOM 902 C C . LEU A 1 107 ? -13.662 -7.165 55.814 1.00 83.31 107 LEU A C 1
ATOM 904 O O . LEU A 1 107 ? -13.073 -7.189 56.888 1.00 83.31 107 LEU A O 1
ATOM 908 N N . VAL A 1 108 ? -14.389 -6.116 55.417 1.00 83.75 108 VAL A N 1
ATOM 909 C CA . VAL A 1 108 ? -14.642 -4.948 56.275 1.00 83.75 108 VAL A CA 1
ATOM 910 C C . VAL A 1 108 ? -15.488 -5.353 57.484 1.00 83.75 108 VAL A C 1
ATOM 912 O O . VAL A 1 108 ? -15.045 -5.136 58.605 1.00 83.75 108 VAL A O 1
ATOM 915 N N . CYS A 1 109 ? -16.613 -6.047 57.279 1.00 79.31 109 CYS A N 1
ATOM 916 C CA . CYS A 1 109 ? -17.440 -6.548 58.380 1.00 79.31 109 CYS A CA 1
ATOM 917 C C . CYS A 1 109 ? -16.672 -7.505 59.305 1.00 79.31 109 CYS A C 1
ATOM 919 O O . CYS A 1 109 ? -16.798 -7.405 60.521 1.00 79.31 109 CYS A O 1
ATOM 921 N N . ASP A 1 110 ? -15.859 -8.413 58.759 1.00 83.50 110 ASP A N 1
ATOM 922 C CA . ASP A 1 110 ? -15.038 -9.327 59.560 1.00 83.50 110 ASP A CA 1
ATOM 923 C C . ASP A 1 110 ? -14.011 -8.555 60.410 1.00 83.50 110 ASP A C 1
ATOM 925 O O . ASP A 1 110 ? -13.813 -8.868 61.584 1.00 83.50 110 ASP A O 1
ATOM 929 N N . CYS A 1 111 ? -13.380 -7.517 59.850 1.00 78.38 111 CYS A N 1
ATOM 930 C CA . CYS A 1 111 ? -12.464 -6.641 60.582 1.00 78.38 111 CYS A CA 1
ATOM 931 C C . CYS A 1 111 ? -13.170 -5.826 61.675 1.00 78.38 111 CYS A C 1
ATOM 933 O O . CYS A 1 111 ? -12.631 -5.729 62.776 1.00 78.38 111 CYS A O 1
ATOM 935 N N . ASP A 1 112 ? -14.358 -5.282 61.406 1.00 77.75 112 ASP A N 1
ATOM 936 C CA . ASP A 1 112 ? -15.141 -4.517 62.387 1.00 77.75 112 ASP A CA 1
ATOM 937 C C . ASP A 1 112 ? -15.568 -5.411 63.567 1.00 77.75 112 ASP A C 1
ATOM 939 O O . ASP A 1 112 ? -15.406 -5.039 64.732 1.00 77.75 112 ASP A O 1
ATOM 943 N N . VAL A 1 113 ? -15.975 -6.657 63.279 1.00 78.62 113 VAL A N 1
ATOM 944 C CA . VAL A 1 113 ? -16.276 -7.685 64.292 1.00 78.62 113 VAL A CA 1
ATOM 945 C C . VAL A 1 113 ? -15.042 -8.037 65.136 1.00 78.62 113 VAL A C 1
ATOM 947 O O . VAL A 1 113 ? -15.165 -8.224 66.346 1.00 78.62 113 VAL A O 1
ATOM 950 N N . ILE A 1 114 ? -13.846 -8.112 64.538 1.00 78.69 114 ILE A N 1
ATOM 951 C CA . ILE A 1 114 ? -12.588 -8.384 65.263 1.00 78.69 114 ILE A CA 1
ATOM 952 C C . ILE A 1 114 ? -12.160 -7.188 66.126 1.00 78.69 114 ILE A C 1
ATOM 954 O O . ILE A 1 114 ? -11.639 -7.379 67.227 1.00 78.69 114 ILE A O 1
ATOM 958 N N . MET A 1 115 ? -12.362 -5.962 65.640 1.00 77.69 115 MET A N 1
ATOM 959 C CA . MET A 1 115 ? -11.946 -4.729 66.315 1.00 77.69 115 MET A CA 1
ATOM 960 C C . MET A 1 115 ? -12.942 -4.248 67.379 1.00 77.69 115 MET A C 1
ATOM 962 O O . MET A 1 115 ? -12.622 -3.326 68.131 1.00 77.69 115 MET A O 1
ATOM 966 N N . GLY A 1 116 ? -14.118 -4.876 67.482 1.00 68.44 116 GLY A N 1
ATOM 967 C CA . GLY A 1 116 ? -15.140 -4.523 68.470 1.00 68.44 116 GLY A CA 1
ATOM 968 C C . GLY A 1 116 ? -15.725 -3.124 68.259 1.00 68.44 116 GLY A C 1
ATOM 969 O O . GLY A 1 116 ? -16.221 -2.524 69.209 1.00 68.44 116 GLY A O 1
ATOM 970 N N . THR A 1 117 ? -15.625 -2.595 67.039 1.00 65.75 117 THR A N 1
ATOM 971 C CA . THR A 1 117 ? -16.271 -1.354 66.608 1.00 65.75 117 THR A CA 1
ATOM 972 C C . THR A 1 117 ? -17.606 -1.729 65.973 1.00 65.75 117 THR A C 1
ATOM 974 O O . THR A 1 117 ? -17.634 -2.557 65.071 1.00 65.75 117 THR A O 1
ATOM 977 N N . ASP A 1 118 ? -18.697 -1.184 66.504 1.00 58.66 118 ASP A N 1
ATOM 978 C CA . ASP A 1 118 ? -20.082 -1.616 66.276 1.00 58.66 118 ASP A CA 1
ATOM 979 C C . ASP A 1 118 ? -20.484 -1.852 64.800 1.00 58.66 118 ASP A C 1
ATOM 981 O O . ASP A 1 118 ? -20.111 -1.083 63.912 1.00 58.66 118 ASP A O 1
ATOM 985 N N . CYS A 1 119 ? -21.316 -2.883 64.581 1.00 55.66 119 CYS A N 1
ATOM 986 C CA . CYS A 1 119 ? -22.194 -3.016 63.409 1.00 55.66 119 CYS A CA 1
ATOM 987 C C . CYS A 1 119 ? -23.360 -2.019 63.466 1.00 55.66 119 CYS A C 1
ATOM 989 O O . CYS A 1 119 ? -23.915 -1.832 64.575 1.00 55.66 119 CYS A O 1
#

Organism: Synaphobranchus kaupii (NCBI:txid118154)

InterPro domains:
  IPR003937 Potassium channel, voltage dependent, KCNQ [PTHR47735] (5-108)
  IPR005827 Potassium channel, voltage dependent, KCNQ1 [PR01460] (11-28)
  IPR005827 Potassium channel, voltage dependent, KCNQ1 [PR01460] (77-96)
  IPR013821 Potassium channel, voltage dependent, KCNQ, C-terminal [PF03520] (9-82)

pLDDT: mean 75.28, std 14.82, range [41.25, 94.25]

Secondary structure (DSSP, 8-state):
------TT--HHHHHHHHHHHHHHHHHHHHHHHHHTSPPPHHHHHHHHHHHHHHHHHHHHHHHHHHHHHT--TTTTS----------SHHHHHHHHHHHHHHHHHHHHHHHHHHHT---